Protein AF-A0A7S2HW32-F1 (afdb_monomer_lite)

pLDDT: mean 91.51, std 7.23, range [59.16, 98.31]

Secondary structure (DSSP, 8-state):
-HHHHHHHHHHHHHHHHHHHHHHHT-SSHHHHHHHHHHHHHHHTTTSTTTTTT--GGGHHHHS-HHHHHHHHHHHHHHHSS-HHHHHHHHHHHHHHHHHHHHHHHHHS---TT-TTHHHHHH--

Foldseek 3Di:
DVLVLQQLLLLLLLLLVLLQLLLVVDPDPVSVVVSNVVSVCSNAVVHPCSCVPDDPVCSVVSHDPVSVVLSVCLNCQSPDPDSVSNVVSNPVVLVVLLVVLVCCVVPDDDDPPHPCVVVSVVSD

Radius of gyration: 15.68 Å; chains: 1; bounding box: 33×27×41 Å

Organism: NCBI:txid1333877

InterPro domains:
  IPR004305 Thiaminase-2/PQQC [PF03070] (1-124)
  IPR016084 Haem oxygenase-like, multi-helical [G3DSA:1.20.910.10] (1-124)
  IPR016084 Haem oxygenase-like, multi-helical [SSF48613] (1-124)

Structure (mmCIF, N/CA/C/O backbone):
data_AF-A0A7S2HW32-F1
#
_entry.id   AF-A0A7S2HW32-F1
#
loop_
_atom_site.group_PDB
_atom_site.id
_atom_site.type_symbol
_atom_site.label_atom_id
_atom_site.label_alt_id
_atom_site.label_comp_id
_atom_site.label_asym_id
_atom_site.label_entity_id
_atom_site.label_seq_id
_atom_site.pdbx_PDB_ins_code
_atom_site.Cartn_x
_atom_site.Cartn_y
_atom_site.Cartn_z
_atom_site.occupancy
_atom_site.B_iso_or_equiv
_atom_site.auth_seq_id
_atom_site.auth_comp_id
_atom_site.auth_asym_id
_atom_site.auth_atom_id
_atom_site.pdbx_PDB_model_num
ATOM 1 N N . PHE A 1 1 ? 14.443 2.674 -11.103 1.00 83.06 1 PHE A N 1
ATOM 2 C CA . PHE A 1 1 ? 13.674 1.568 -10.49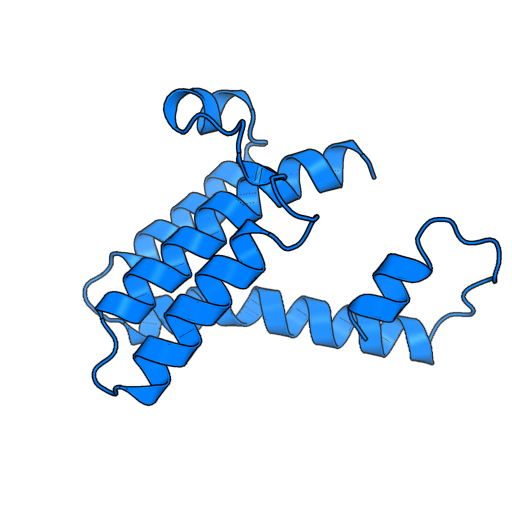8 1.00 83.06 1 PHE A CA 1
ATOM 3 C C . PHE A 1 1 ? 14.121 1.245 -9.077 1.00 83.06 1 PHE A C 1
ATOM 5 O O . PHE A 1 1 ? 13.269 1.223 -8.212 1.00 83.06 1 PHE A O 1
ATOM 12 N N . LYS A 1 2 ? 15.424 1.084 -8.789 1.00 85.75 2 LYS A N 1
ATOM 13 C CA . LYS A 1 2 ? 15.908 0.857 -7.411 1.00 85.75 2 LYS A CA 1
ATOM 14 C C . LYS A 1 2 ? 15.365 1.874 -6.390 1.00 85.75 2 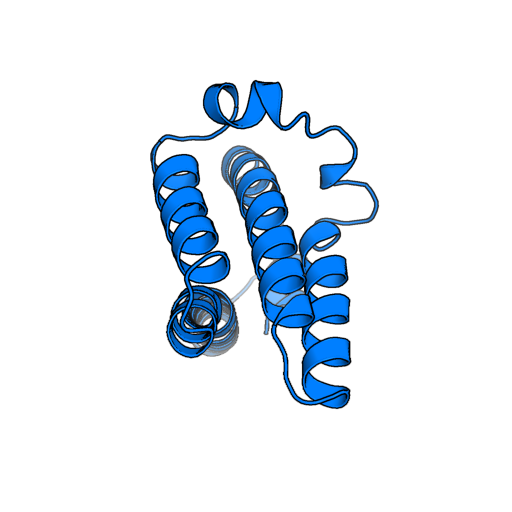LYS A C 1
ATOM 16 O O . LYS A 1 2 ? 14.757 1.469 -5.416 1.00 85.75 2 LYS A O 1
ATOM 21 N N . TYR A 1 3 ? 15.484 3.169 -6.689 1.00 89.88 3 TYR A N 1
ATOM 22 C CA . TYR A 1 3 ? 14.918 4.231 -5.847 1.00 89.88 3 TYR A CA 1
ATOM 23 C C . TYR A 1 3 ? 13.399 4.107 -5.652 1.00 89.88 3 TYR A C 1
ATOM 25 O O . TYR A 1 3 ? 12.897 4.320 -4.559 1.00 89.88 3 TYR A O 1
ATOM 33 N N . PHE A 1 4 ? 12.665 3.717 -6.700 1.00 90.81 4 PHE A N 1
ATOM 34 C CA . PHE A 1 4 ? 11.229 3.458 -6.589 1.00 90.81 4 PHE A CA 1
ATOM 35 C C . PHE A 1 4 ? 10.955 2.320 -5.598 1.00 90.81 4 PHE A C 1
ATOM 37 O O . PHE A 1 4 ? 10.159 2.521 -4.700 1.00 90.81 4 PHE A O 1
ATOM 44 N N . LEU A 1 5 ? 11.665 1.189 -5.687 1.00 88.62 5 LEU A N 1
ATOM 45 C CA . LEU A 1 5 ? 11.499 0.069 -4.747 1.00 88.62 5 LEU A CA 1
ATOM 46 C C . LEU A 1 5 ? 11.858 0.443 -3.302 1.00 88.62 5 LEU A C 1
ATOM 48 O O . LEU A 1 5 ? 11.217 -0.022 -2.366 1.00 88.62 5 LEU A O 1
ATOM 52 N N . GLU A 1 6 ? 12.884 1.274 -3.106 1.00 89.62 6 GLU A N 1
ATOM 53 C CA . GLU A 1 6 ? 13.252 1.784 -1.779 1.00 89.62 6 GLU A CA 1
ATOM 54 C C . GLU A 1 6 ? 12.117 2.629 -1.182 1.00 89.62 6 GLU A C 1
ATOM 56 O O . GLU A 1 6 ? 11.734 2.425 -0.031 1.00 89.62 6 GLU A O 1
ATOM 61 N N . GLN A 1 7 ? 11.533 3.526 -1.979 1.00 94.19 7 GLN A N 1
ATOM 62 C CA . GLN A 1 7 ? 10.394 4.346 -1.562 1.00 94.19 7 GLN A CA 1
ATOM 63 C C . GLN A 1 7 ? 9.107 3.535 -1.394 1.00 94.19 7 GLN A C 1
ATOM 65 O O . GLN A 1 7 ? 8.331 3.794 -0.477 1.00 94.19 7 GLN A O 1
A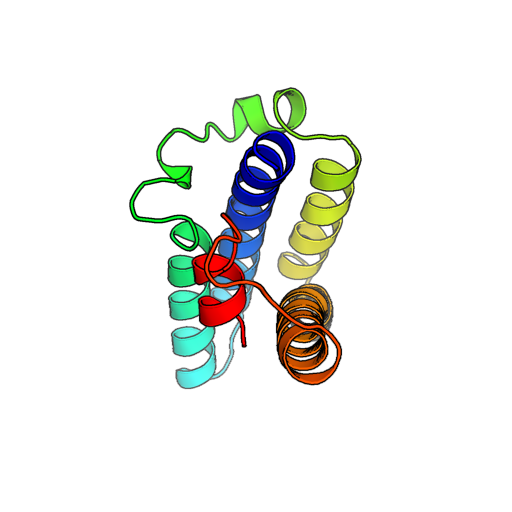TOM 70 N N . ASP A 1 8 ? 8.896 2.532 -2.238 1.00 93.69 8 ASP A N 1
ATOM 71 C CA . ASP A 1 8 ? 7.722 1.674 -2.190 1.00 93.69 8 ASP A CA 1
ATOM 72 C C . ASP A 1 8 ? 7.766 0.729 -0.976 1.00 93.69 8 ASP A C 1
ATOM 74 O O . ASP A 1 8 ? 6.754 0.535 -0.318 1.00 93.69 8 ASP A O 1
ATOM 78 N N . ASN A 1 9 ? 8.946 0.264 -0.545 1.00 92.19 9 ASN A N 1
ATOM 79 C CA . ASN A 1 9 ? 9.094 -0.420 0.750 1.00 92.19 9 ASN A CA 1
ATOM 80 C C . ASN A 1 9 ? 8.669 0.466 1.931 1.00 92.19 9 ASN A C 1
ATOM 82 O O . ASN A 1 9 ? 7.917 0.030 2.805 1.00 92.19 9 ASN A O 1
ATOM 86 N N . LEU A 1 10 ? 9.116 1.727 1.946 1.00 94.38 10 LEU A N 1
ATOM 87 C CA . LEU A 1 10 ? 8.705 2.692 2.968 1.00 94.38 10 LEU A CA 1
ATOM 88 C C . LEU A 1 10 ? 7.184 2.886 2.944 1.00 94.38 10 LEU A C 1
ATOM 90 O O . LEU A 1 10 ? 6.536 2.786 3.989 1.00 94.38 10 LEU A O 1
ATOM 94 N N . TYR A 1 11 ? 6.606 3.072 1.757 1.00 96.31 11 TYR A N 1
ATOM 95 C CA . TYR A 1 11 ? 5.161 3.151 1.562 1.00 96.31 11 TYR A CA 1
ATOM 96 C C . TYR A 1 11 ? 4.428 1.917 2.116 1.00 96.31 11 TYR A C 1
ATOM 98 O O . TYR A 1 11 ? 3.546 2.054 2.968 1.00 96.31 11 TYR A O 1
ATOM 106 N N . LEU A 1 12 ? 4.833 0.715 1.699 1.00 95.19 12 LEU A N 1
ATOM 107 C CA . LEU A 1 12 ? 4.222 -0.556 2.086 1.00 95.19 12 LEU A CA 1
ATOM 108 C C . LEU A 1 12 ? 4.300 -0.807 3.588 1.00 95.19 12 LEU A C 1
ATOM 110 O O . LEU A 1 12 ? 3.374 -1.369 4.170 1.00 95.19 12 LEU A O 1
ATOM 114 N N . SER A 1 13 ? 5.349 -0.324 4.252 1.00 94.31 13 SER A N 1
ATOM 115 C CA . SER A 1 13 ? 5.452 -0.404 5.709 1.00 94.31 13 SER A CA 1
ATOM 116 C C . SER A 1 13 ? 4.316 0.354 6.417 1.00 94.31 13 SER A C 1
ATOM 118 O O . SER A 1 13 ? 3.775 -0.124 7.420 1.00 94.31 13 SER A O 1
ATOM 120 N N . LYS A 1 14 ? 3.910 1.517 5.897 1.00 96.25 14 LYS A N 1
ATOM 121 C CA . LYS A 1 14 ? 2.791 2.309 6.426 1.00 96.25 14 LYS A CA 1
ATOM 122 C C . LYS A 1 14 ? 1.455 1.748 5.969 1.00 96.25 14 LYS A C 1
ATOM 124 O O . LYS A 1 14 ? 0.534 1.636 6.772 1.00 96.25 14 LYS A O 1
ATOM 129 N N . TYR A 1 15 ? 1.374 1.328 4.713 1.00 97.12 15 TYR A N 1
ATOM 130 C CA . TYR A 1 15 ? 0.183 0.714 4.143 1.00 97.12 15 TYR A CA 1
ATOM 131 C C . TYR A 1 15 ? -0.213 -0.563 4.899 1.00 97.12 15 TYR A C 1
ATOM 133 O O . TYR A 1 15 ? -1.354 -0.695 5.332 1.00 97.12 15 TYR A O 1
ATOM 141 N N . ALA A 1 16 ? 0.750 -1.437 5.204 1.00 95.88 16 ALA A N 1
ATOM 142 C CA . ALA A 1 16 ? 0.540 -2.615 6.041 1.00 95.88 16 ALA A CA 1
ATOM 143 C C . ALA A 1 16 ? -0.042 -2.255 7.420 1.00 95.88 16 ALA A C 1
ATOM 145 O O . ALA A 1 16 ? -0.983 -2.898 7.889 1.00 95.88 16 ALA A O 1
ATOM 146 N N . ARG A 1 17 ? 0.470 -1.202 8.070 1.00 96.31 17 ARG A N 1
ATOM 147 C CA . ARG A 1 17 ? -0.054 -0.729 9.363 1.00 96.31 17 ARG A CA 1
ATOM 148 C C . ARG A 1 17 ? -1.481 -0.199 9.244 1.00 96.31 17 ARG A C 1
ATOM 150 O O . ARG A 1 17 ? -2.291 -0.480 10.123 1.00 96.31 17 ARG A O 1
ATOM 157 N N . ALA A 1 18 ? -1.805 0.508 8.163 1.00 98.00 18 ALA A N 1
ATOM 158 C CA . ALA A 1 18 ? -3.166 0.967 7.900 1.00 98.00 18 ALA A CA 1
ATOM 159 C C . ALA A 1 18 ? -4.149 -0.211 7.809 1.00 98.00 18 ALA A C 1
ATOM 161 O O . ALA A 1 18 ? -5.193 -0.175 8.456 1.00 98.00 18 ALA A O 1
ATOM 162 N N . PHE A 1 19 ? -3.780 -1.292 7.113 1.00 98.12 19 PHE A N 1
ATOM 163 C CA . PHE A 1 19 ? -4.574 -2.527 7.077 1.00 98.12 19 PHE A CA 1
ATOM 164 C C . PHE A 1 19 ? -4.728 -3.178 8.455 1.00 98.12 19 PHE A C 1
ATOM 166 O O . PHE A 1 19 ? -5.815 -3.635 8.787 1.00 98.12 19 PHE A O 1
ATOM 173 N N . ALA A 1 20 ? -3.686 -3.184 9.291 1.00 97.94 20 ALA A N 1
ATOM 174 C CA . ALA A 1 20 ? -3.792 -3.717 10.651 1.00 97.94 20 ALA A CA 1
ATOM 175 C C . ALA A 1 20 ? -4.758 -2.897 11.528 1.00 97.94 20 ALA A C 1
ATOM 177 O O . ALA A 1 20 ? -5.566 -3.474 12.254 1.00 97.94 20 ALA A O 1
ATOM 178 N N . ILE A 1 21 ? -4.707 -1.562 11.442 1.00 98.31 21 ILE A N 1
ATOM 179 C CA . ILE A 1 21 ? -5.624 -0.665 12.166 1.00 98.31 21 ILE A CA 1
ATOM 180 C C . ILE A 1 21 ? -7.064 -0.888 11.699 1.00 98.31 21 ILE A C 1
ATOM 182 O O . ILE A 1 21 ? -7.965 -1.022 12.522 1.00 98.31 21 ILE A O 1
ATOM 186 N N . LEU A 1 22 ? -7.274 -0.949 10.384 1.00 98.12 22 LEU A N 1
ATOM 187 C CA . LEU A 1 22 ? -8.583 -1.194 9.786 1.00 98.12 22 LEU A CA 1
ATOM 188 C C . LEU A 1 22 ? -9.125 -2.584 10.127 1.00 98.12 22 LEU A C 1
ATOM 190 O O . LEU A 1 22 ? -10.312 -2.721 10.400 1.00 98.12 22 LEU A O 1
ATOM 194 N N . GLY A 1 23 ? -8.253 -3.592 10.188 1.00 97.81 23 GLY A N 1
ATOM 195 C CA . GLY A 1 23 ? -8.591 -4.915 10.696 1.00 97.81 23 GLY A CA 1
ATOM 196 C C . GLY A 1 23 ? -9.081 -4.841 12.135 1.00 97.81 23 GLY A C 1
ATOM 197 O O . GLY A 1 23 ? -10.179 -5.296 12.417 1.00 97.81 23 GLY A O 1
ATOM 198 N N . ALA A 1 24 ? -8.343 -4.185 13.034 1.00 97.75 24 ALA A N 1
ATOM 199 C CA . ALA A 1 24 ? -8.756 -4.023 14.433 1.00 97.75 24 ALA A CA 1
ATOM 200 C C . ALA A 1 24 ? -10.101 -3.288 14.617 1.00 97.75 24 ALA A C 1
ATOM 202 O O . ALA A 1 24 ? -10.710 -3.401 15.679 1.00 97.75 24 ALA A O 1
ATOM 203 N N . LYS A 1 25 ? -10.549 -2.539 13.603 1.00 97.19 25 LYS A N 1
ATOM 204 C CA . LYS A 1 25 ? -11.843 -1.843 13.563 1.00 97.19 25 LYS A CA 1
ATOM 205 C C . LYS A 1 25 ? -12.959 -2.639 12.883 1.00 97.19 25 LYS A C 1
ATOM 207 O O . LYS A 1 25 ? -14.093 -2.179 12.896 1.00 97.19 25 LYS A O 1
ATOM 212 N N . ALA A 1 26 ? -12.652 -3.778 12.270 1.00 96.62 26 ALA A N 1
ATOM 213 C CA . ALA A 1 26 ? -13.627 -4.575 11.543 1.00 96.62 26 ALA A CA 1
ATOM 214 C C . ALA A 1 26 ? -14.661 -5.197 12.493 1.00 96.62 26 ALA A C 1
ATOM 216 O O . ALA A 1 26 ? -14.305 -5.834 13.486 1.00 96.62 26 ALA A O 1
ATOM 217 N N . ASP A 1 27 ? -15.943 -5.072 12.145 1.00 95.38 27 ASP A N 1
ATOM 218 C CA . ASP A 1 27 ? -17.048 -5.645 12.926 1.00 95.38 27 ASP A CA 1
ATOM 219 C C . ASP A 1 27 ? -17.208 -7.153 12.682 1.00 95.38 27 ASP A C 1
ATOM 221 O O . ASP A 1 27 ? -17.697 -7.898 13.538 1.00 95.38 27 ASP A O 1
ATOM 225 N N . ARG A 1 28 ? -16.827 -7.620 11.487 1.00 97.12 28 ARG A N 1
ATOM 226 C CA . ARG A 1 28 ? -16.978 -9.015 11.073 1.00 97.12 28 ARG A CA 1
ATOM 227 C C . ARG A 1 28 ? -15.654 -9.766 11.147 1.00 97.12 28 ARG A C 1
ATOM 229 O O . ARG A 1 28 ? -14.610 -9.270 10.735 1.00 97.12 28 ARG A O 1
ATOM 236 N N . ALA A 1 29 ? -15.720 -11.020 11.587 1.00 97.75 29 ALA A N 1
ATOM 237 C CA . ALA A 1 29 ? -14.542 -11.873 11.725 1.00 97.75 29 ALA A CA 1
ATOM 238 C C . ALA A 1 29 ? -13.812 -12.134 10.394 1.00 97.75 29 ALA A C 1
ATOM 240 O O . ALA A 1 29 ? -12.586 -12.174 10.374 1.00 97.75 29 ALA A O 1
ATOM 241 N N . ASP A 1 30 ? -14.544 -12.286 9.288 1.00 97.56 30 ASP A N 1
ATOM 242 C CA . ASP A 1 30 ? -13.951 -12.520 7.967 1.00 97.56 30 ASP A CA 1
ATOM 243 C C . ASP A 1 30 ? -13.257 -11.272 7.409 1.00 97.56 30 ASP A C 1
ATOM 245 O O . ASP A 1 30 ? -12.211 -11.366 6.772 1.00 97.56 30 ASP A O 1
ATOM 249 N N . GLU A 1 31 ? -13.808 -10.093 7.692 1.00 96.56 31 GLU A N 1
ATOM 250 C CA . GLU A 1 31 ? -13.182 -8.817 7.361 1.00 96.56 31 GLU A CA 1
ATOM 251 C C . GLU A 1 31 ? -11.908 -8.592 8.181 1.00 96.56 31 GLU A C 1
ATOM 253 O O . GLU A 1 31 ? -10.869 -8.252 7.613 1.00 96.56 31 GLU A O 1
ATOM 258 N N . PHE A 1 32 ? -11.962 -8.844 9.494 1.00 97.88 32 PHE A N 1
ATOM 259 C CA . PHE A 1 32 ? -10.787 -8.816 10.365 1.00 97.88 3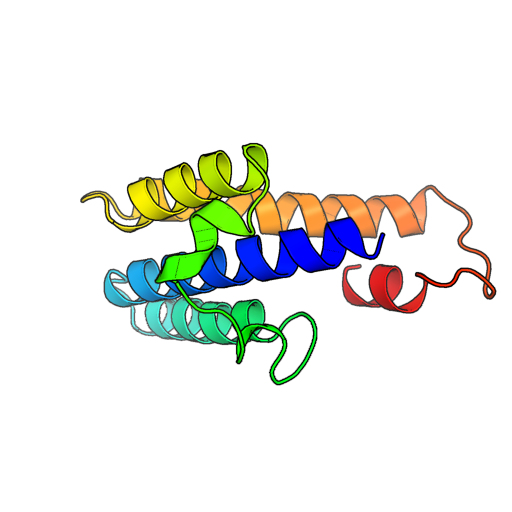2 PHE A CA 1
ATOM 260 C C . PHE A 1 32 ? -9.681 -9.733 9.826 1.00 97.88 32 PHE A C 1
ATOM 262 O O . PHE A 1 32 ? -8.546 -9.292 9.632 1.00 97.88 32 PHE A O 1
ATOM 269 N N . GLU A 1 33 ? -10.019 -10.994 9.538 1.00 98.25 33 GLU A N 1
ATOM 270 C CA . GLU A 1 33 ? -9.079 -11.979 9.003 1.00 98.25 33 GLU A CA 1
ATOM 271 C C . GLU A 1 33 ? -8.470 -11.507 7.679 1.00 98.25 33 GLU A C 1
ATOM 273 O O . GLU A 1 33 ? -7.248 -11.542 7.508 1.00 98.25 33 GLU A O 1
ATOM 278 N N . TRP A 1 34 ? -9.297 -11.019 6.751 1.00 96.75 34 TRP A N 1
ATOM 279 C CA . TRP A 1 34 ? -8.818 -10.521 5.468 1.00 96.75 34 TRP A CA 1
ATOM 280 C C . TRP A 1 34 ? -7.858 -9.340 5.639 1.00 96.75 34 TRP A C 1
ATOM 282 O O . TRP A 1 34 ? -6.755 -9.373 5.092 1.00 96.75 34 TRP A O 1
ATOM 292 N N . MET A 1 35 ? -8.225 -8.333 6.434 1.00 97.31 35 MET A N 1
ATOM 293 C CA . MET A 1 35 ? -7.414 -7.130 6.654 1.00 97.31 35 MET A CA 1
ATOM 294 C C . MET A 1 35 ? -6.060 -7.452 7.296 1.00 97.31 35 MET A C 1
ATOM 296 O O . MET A 1 35 ? -5.026 -6.955 6.845 1.00 97.31 35 MET A O 1
ATOM 300 N N . VAL A 1 36 ? -6.039 -8.315 8.315 1.00 97.44 36 VAL A N 1
ATOM 301 C CA . VAL A 1 36 ? -4.795 -8.724 8.988 1.00 97.44 36 VAL A CA 1
ATOM 302 C C . VAL A 1 36 ? -3.904 -9.539 8.049 1.00 97.44 36 VAL A C 1
ATOM 304 O O . VAL A 1 36 ? -2.695 -9.306 7.994 1.00 97.44 36 VAL A O 1
ATOM 307 N N . ASN A 1 37 ? -4.482 -10.441 7.254 1.00 97.12 37 ASN A N 1
ATOM 308 C CA . ASN A 1 37 ? -3.722 -11.187 6.252 1.00 97.12 37 ASN A CA 1
ATOM 309 C C . ASN A 1 37 ? -3.130 -10.257 5.182 1.00 97.12 37 ASN A C 1
ATOM 311 O O . ASN A 1 37 ? -1.954 -10.384 4.842 1.00 97.12 37 ASN A O 1
ATOM 315 N N . GLN A 1 38 ? -3.900 -9.280 4.692 1.00 95.75 38 GLN A N 1
ATOM 316 C CA . GLN A 1 38 ? -3.390 -8.285 3.747 1.00 95.75 38 GLN A CA 1
ATOM 317 C C . GLN A 1 38 ? -2.285 -7.419 4.356 1.00 95.75 38 GLN A C 1
ATOM 319 O O . GLN A 1 38 ? -1.278 -7.179 3.697 1.00 95.75 38 GLN A O 1
ATOM 324 N N . SER A 1 39 ? -2.411 -7.014 5.623 1.00 96.19 39 SER A N 1
ATOM 325 C CA . SER A 1 39 ? -1.348 -6.301 6.340 1.00 96.19 39 SER A CA 1
ATOM 326 C C . SER A 1 39 ? -0.010 -7.048 6.265 1.00 96.19 39 SER A C 1
ATOM 328 O O . SER A 1 39 ? 1.011 -6.467 5.892 1.00 96.19 39 SER A O 1
ATOM 330 N N . LEU A 1 40 ? -0.020 -8.355 6.547 1.00 94.06 40 LEU A N 1
ATOM 331 C CA . LEU A 1 40 ? 1.178 -9.193 6.474 1.00 94.06 40 LEU A CA 1
ATOM 332 C C . LEU A 1 40 ? 1.691 -9.373 5.042 1.00 94.06 40 LEU A C 1
ATOM 334 O O . LEU A 1 40 ? 2.906 -9.370 4.834 1.00 94.06 40 LEU A O 1
ATOM 338 N N . ASN A 1 41 ? 0.791 -9.507 4.065 1.00 93.12 41 ASN A N 1
ATOM 339 C CA . ASN A 1 41 ? 1.163 -9.608 2.655 1.00 93.12 41 ASN A CA 1
ATOM 340 C C . ASN A 1 41 ? 1.889 -8.340 2.187 1.00 93.12 41 ASN A C 1
ATOM 342 O O . ASN A 1 41 ? 2.987 -8.446 1.645 1.00 93.12 41 ASN A O 1
ATOM 346 N N . TYR A 1 42 ? 1.342 -7.156 2.480 1.00 93.44 42 TYR A N 1
ATOM 347 C CA . TYR A 1 42 ? 1.955 -5.870 2.129 1.00 93.44 42 TYR A CA 1
ATOM 348 C C . TYR A 1 42 ? 3.300 -5.653 2.811 1.00 93.44 42 TYR A C 1
ATOM 350 O O . TYR A 1 42 ? 4.259 -5.192 2.193 1.00 93.44 42 TYR A O 1
ATOM 358 N N . LEU A 1 43 ? 3.423 -6.054 4.078 1.00 91.88 43 LEU A N 1
ATOM 359 C CA . LEU A 1 43 ? 4.688 -5.952 4.799 1.00 91.88 43 LEU A CA 1
ATOM 360 C C . LEU A 1 43 ? 5.806 -6.796 4.159 1.00 91.88 43 LEU A C 1
ATOM 362 O O . LEU A 1 43 ? 6.985 -6.494 4.355 1.00 91.88 43 LEU A O 1
ATOM 366 N N . HIS A 1 44 ? 5.463 -7.845 3.411 1.00 89.94 44 HIS A N 1
ATOM 367 C CA . HIS A 1 44 ? 6.412 -8.785 2.811 1.00 89.94 44 HIS A CA 1
ATOM 368 C C . HIS A 1 44 ? 6.359 -8.828 1.279 1.00 89.94 44 HIS A C 1
ATOM 370 O O . HIS A 1 44 ? 6.916 -9.750 0.685 1.00 89.94 44 HIS A O 1
ATOM 376 N N . GLU A 1 45 ? 5.729 -7.849 0.632 1.00 89.12 45 GLU A N 1
ATOM 377 C CA . GLU A 1 45 ? 5.458 -7.882 -0.810 1.00 89.12 45 GLU A CA 1
ATOM 378 C C . GLU A 1 45 ? 6.735 -7.957 -1.658 1.00 89.12 45 GLU A C 1
ATOM 380 O O . GLU A 1 45 ? 6.830 -8.765 -2.580 1.00 89.12 45 GLU A O 1
ATOM 385 N N . HIS A 1 46 ? 7.776 -7.211 -1.277 1.00 87.06 46 HIS A N 1
ATOM 386 C CA . HIS A 1 46 ? 9.102 -7.283 -1.904 1.00 87.06 46 HIS A CA 1
ATOM 387 C C . HIS A 1 46 ? 9.993 -8.417 -1.373 1.00 87.06 46 HIS A C 1
ATOM 389 O O . HIS A 1 46 ? 11.197 -8.458 -1.637 1.00 87.06 46 HIS A O 1
ATOM 395 N N . GLY A 1 4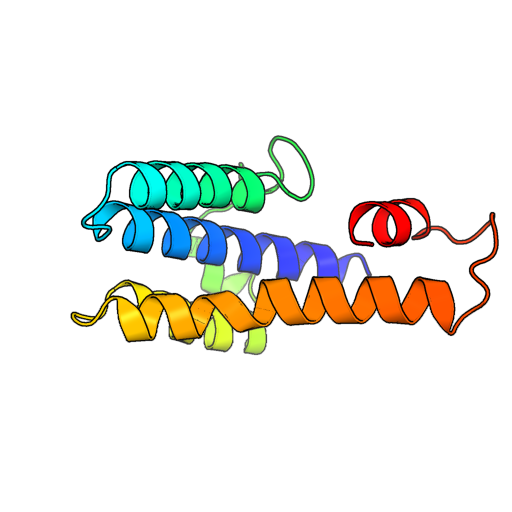7 ? 9.409 -9.354 -0.632 1.00 84.38 47 GLY A N 1
ATOM 396 C CA . GLY A 1 47 ? 10.058 -10.543 -0.109 1.00 84.38 47 GLY A CA 1
ATOM 397 C C . GLY A 1 47 ? 10.238 -10.536 1.413 1.00 84.38 47 GLY A C 1
ATOM 398 O O . GLY A 1 47 ? 10.141 -9.496 2.079 1.00 84.38 47 GLY A O 1
ATOM 399 N N . PRO A 1 48 ? 10.532 -11.713 1.999 1.00 78.44 48 PRO A N 1
ATOM 400 C CA . PRO A 1 48 ? 10.722 -11.849 3.436 1.00 78.44 48 PRO A CA 1
ATOM 401 C C . PRO A 1 48 ? 11.847 -10.941 3.937 1.00 78.44 48 PRO A C 1
ATOM 403 O O . PRO A 1 48 ? 13.007 -11.086 3.559 1.00 78.44 48 PRO A O 1
ATOM 406 N N . GLY A 1 49 ? 11.505 -10.018 4.832 1.00 75.00 49 GLY A N 1
ATOM 407 C CA . GLY A 1 49 ? 12.475 -9.118 5.443 1.00 75.00 49 GLY A CA 1
ATOM 408 C C . GLY A 1 49 ? 12.723 -7.799 4.720 1.00 75.00 49 GLY A C 1
ATOM 409 O O . GLY A 1 49 ? 13.520 -7.018 5.235 1.00 75.00 49 GLY A O 1
ATOM 410 N N . ALA A 1 50 ? 12.011 -7.505 3.625 1.00 78.19 50 ALA A N 1
ATOM 411 C CA . ALA A 1 50 ? 12.100 -6.219 2.922 1.00 78.19 50 ALA A CA 1
ATOM 412 C C . ALA A 1 50 ? 11.947 -5.008 3.866 1.00 78.19 50 ALA A C 1
ATOM 414 O O . ALA A 1 50 ? 12.643 -4.010 3.716 1.00 78.19 50 ALA A O 1
ATOM 415 N N . ASN A 1 51 ? 11.116 -5.154 4.902 1.00 78.50 51 ASN A N 1
ATOM 416 C CA . ASN A 1 51 ? 10.846 -4.120 5.898 1.00 78.50 51 ASN A CA 1
ATOM 417 C C . ASN A 1 51 ? 11.501 -4.369 7.276 1.00 78.50 51 ASN A C 1
ATOM 419 O O . ASN A 1 51 ? 11.257 -3.612 8.210 1.00 78.50 51 ASN A O 1
ATOM 423 N N . ARG A 1 52 ? 12.341 -5.407 7.444 1.00 70.38 52 ARG A N 1
ATOM 424 C CA . ARG A 1 52 ? 12.936 -5.764 8.759 1.00 70.38 52 ARG A CA 1
ATOM 425 C C . ARG A 1 52 ? 13.944 -4.745 9.292 1.00 70.38 52 ARG A C 1
ATOM 427 O O . ARG A 1 52 ? 14.188 -4.728 10.491 1.00 70.38 52 ARG A O 1
ATOM 434 N N . GLY A 1 53 ? 14.548 -3.952 8.411 1.00 71.00 53 GLY A N 1
ATOM 435 C CA . GLY A 1 53 ? 15.501 -2.902 8.776 1.00 71.00 53 GLY A CA 1
ATOM 436 C C . GLY A 1 53 ? 14.885 -1.508 8.876 1.00 71.00 53 GLY A C 1
ATOM 437 O O . GLY A 1 53 ? 15.627 -0.554 9.081 1.00 71.00 53 GLY A O 1
ATOM 438 N N . LEU A 1 54 ? 13.567 -1.371 8.686 1.00 81.56 54 LEU A N 1
ATOM 439 C CA . LEU A 1 54 ? 12.916 -0.070 8.764 1.00 81.56 54 LEU A CA 1
ATOM 440 C C . LEU A 1 54 ? 12.793 0.376 10.217 1.00 81.56 54 LEU A C 1
ATOM 442 O O . LEU A 1 54 ? 12.049 -0.216 10.999 1.00 81.56 54 LEU A O 1
ATOM 446 N N . ASP A 1 55 ? 13.498 1.454 10.540 1.00 84.94 55 ASP A N 1
ATOM 447 C CA . ASP A 1 55 ? 13.302 2.204 11.769 1.00 84.94 55 ASP A CA 1
ATOM 448 C C . ASP A 1 55 ? 12.303 3.336 11.519 1.00 84.94 55 ASP A C 1
ATOM 450 O O . ASP A 1 55 ? 12.544 4.245 10.722 1.00 84.94 55 ASP A O 1
ATOM 454 N N . GLU A 1 56 ? 11.182 3.275 12.230 1.00 84.69 56 GLU A N 1
ATOM 455 C CA . GLU A 1 56 ? 10.112 4.265 12.165 1.00 84.69 56 GLU A CA 1
ATOM 456 C C . GLU A 1 56 ? 10.593 5.667 12.574 1.00 84.69 56 GLU A C 1
ATOM 458 O O . GLU A 1 56 ? 10.102 6.666 12.057 1.00 84.69 56 GLU A O 1
ATOM 463 N N . HIS A 1 57 ? 11.608 5.760 13.438 1.00 87.44 57 HIS A N 1
ATOM 464 C CA . HIS A 1 57 ? 12.194 7.044 13.824 1.00 87.44 57 HIS A CA 1
ATOM 465 C C . HIS A 1 57 ? 12.959 7.719 12.680 1.00 87.44 57 HIS A C 1
ATOM 467 O O . HIS A 1 57 ? 13.068 8.942 12.663 1.00 87.44 57 HIS A O 1
ATOM 473 N N . SER A 1 58 ? 13.440 6.936 11.712 1.00 87.62 58 SER A N 1
ATOM 474 C CA . SER A 1 58 ? 14.163 7.419 10.530 1.00 87.62 58 SER A CA 1
ATOM 475 C C . SER A 1 58 ? 13.276 7.572 9.288 1.00 87.62 58 SER A C 1
ATOM 477 O O . SER A 1 58 ? 13.764 7.957 8.226 1.00 87.62 58 SER A O 1
ATOM 479 N N . PHE A 1 59 ? 11.974 7.267 9.390 1.00 92.00 59 PHE A N 1
ATOM 480 C CA . PHE A 1 59 ? 11.076 7.214 8.233 1.00 92.00 59 PHE A CA 1
ATOM 481 C C . PHE A 1 59 ? 11.052 8.531 7.451 1.00 92.00 59 PHE A C 1
ATOM 483 O O . PHE A 1 59 ? 11.251 8.522 6.241 1.00 92.00 59 PHE A O 1
ATOM 490 N N . GLU A 1 60 ? 10.858 9.656 8.141 1.00 91.25 60 GLU A N 1
ATOM 491 C CA . GLU A 1 60 ? 10.798 10.996 7.536 1.00 91.25 60 GLU A CA 1
ATOM 492 C C . GLU A 1 60 ? 12.116 11.403 6.858 1.00 91.25 60 GLU A C 1
ATOM 494 O O . GLU A 1 60 ? 12.111 12.153 5.887 1.00 91.25 60 GLU A O 1
ATOM 499 N N . GLU A 1 61 ? 13.254 10.894 7.341 1.00 91.81 61 GLU A N 1
ATOM 500 C CA . GLU A 1 61 ? 14.570 11.164 6.750 1.00 91.81 61 GLU A CA 1
ATOM 501 C C . GLU A 1 61 ? 14.803 10.335 5.478 1.00 91.81 61 GLU A C 1
ATOM 503 O O . GLU A 1 61 ? 15.429 10.805 4.526 1.00 91.81 61 GLU A O 1
ATOM 508 N N . ALA A 1 62 ? 14.302 9.096 5.455 1.00 91.38 62 ALA A N 1
ATOM 509 C CA . ALA A 1 62 ? 14.477 8.158 4.347 1.00 91.38 62 ALA A CA 1
ATOM 510 C C . ALA A 1 62 ? 13.416 8.311 3.239 1.00 91.38 62 ALA A C 1
ATOM 512 O O . ALA A 1 62 ? 13.665 7.980 2.071 1.00 91.38 62 ALA A O 1
ATOM 513 N N . ALA A 1 63 ? 12.217 8.773 3.591 1.00 96.06 63 ALA A N 1
ATOM 514 C CA . ALA A 1 63 ? 11.082 8.877 2.690 1.00 96.06 63 ALA A CA 1
ATOM 515 C C . ALA A 1 63 ? 11.120 10.167 1.863 1.00 96.06 63 ALA A C 1
ATOM 517 O O . ALA A 1 63 ? 11.413 11.261 2.336 1.00 96.06 63 ALA A O 1
ATOM 518 N N . ALA A 1 64 ? 10.763 10.047 0.589 1.00 97.56 64 ALA A N 1
ATOM 519 C CA . ALA A 1 64 ? 10.523 11.193 -0.265 1.00 97.56 64 ALA A CA 1
ATOM 520 C C . ALA A 1 64 ? 9.305 11.985 0.246 1.00 97.56 64 ALA A C 1
ATOM 522 O O . ALA A 1 64 ? 8.358 11.377 0.754 1.00 97.56 64 ALA A O 1
ATOM 523 N N . PRO A 1 65 ? 9.236 13.310 0.007 1.00 97.88 65 PRO A N 1
ATOM 524 C CA . PRO A 1 65 ? 8.106 14.130 0.451 1.00 97.88 65 PRO A CA 1
ATOM 525 C C . PRO A 1 65 ? 6.732 13.602 0.010 1.00 97.88 65 PRO A C 1
ATOM 527 O O . PRO A 1 65 ? 5.757 13.698 0.751 1.00 97.88 65 PRO A O 1
ATOM 530 N N . VAL A 1 66 ? 6.645 13.002 -1.183 1.00 97.19 66 VAL A N 1
ATOM 531 C CA . VAL A 1 66 ? 5.405 12.382 -1.678 1.00 97.19 66 VAL A CA 1
ATOM 532 C C . VAL A 1 66 ? 5.035 11.116 -0.901 1.00 97.19 66 VAL A C 1
ATOM 534 O O . VAL A 1 66 ? 3.863 10.913 -0.592 1.00 97.19 66 VAL A O 1
ATOM 537 N N . THR A 1 67 ? 6.021 10.294 -0.535 1.00 97.12 67 THR A N 1
ATOM 538 C CA . THR A 1 67 ? 5.830 9.078 0.265 1.00 97.12 67 THR A CA 1
ATOM 539 C C . THR A 1 67 ? 5.328 9.447 1.658 1.00 97.12 67 THR A C 1
ATOM 541 O O . THR A 1 67 ? 4.341 8.879 2.126 1.00 97.12 67 THR A O 1
ATOM 544 N N . VAL A 1 68 ? 5.939 10.457 2.285 1.00 97.88 68 VAL A N 1
ATOM 545 C CA . VAL A 1 68 ? 5.497 11.015 3.572 1.00 97.88 68 VAL A CA 1
ATOM 546 C C . VAL A 1 68 ? 4.059 11.510 3.486 1.00 97.88 68 VAL A C 1
ATOM 548 O O . VAL A 1 68 ? 3.207 11.067 4.256 1.00 97.88 68 VAL A O 1
ATOM 551 N N . ALA A 1 69 ? 3.765 12.395 2.530 1.00 98.12 69 ALA A N 1
ATOM 552 C CA . ALA A 1 69 ? 2.441 12.995 2.405 1.00 98.12 69 ALA A CA 1
ATOM 553 C C . ALA A 1 69 ? 1.360 11.931 2.179 1.00 98.12 69 ALA A C 1
ATOM 555 O O . ALA A 1 69 ? 0.310 11.957 2.825 1.00 98.12 69 ALA A O 1
ATOM 556 N N . TYR A 1 70 ? 1.629 10.963 1.298 1.00 97.94 70 TYR A N 1
ATOM 557 C CA . TYR A 1 70 ? 0.640 9.952 0.961 1.00 97.94 70 TYR A CA 1
ATOM 558 C C . TYR A 1 70 ? 0.395 8.967 2.106 1.00 97.94 70 TYR A C 1
ATOM 560 O O . TYR A 1 70 ? -0.751 8.667 2.445 1.00 97.94 70 TYR A O 1
ATOM 568 N N . THR A 1 71 ? 1.462 8.497 2.749 1.00 97.25 71 THR A N 1
ATOM 569 C CA . THR A 1 71 ? 1.334 7.587 3.893 1.00 97.25 71 THR A CA 1
ATOM 570 C C . THR A 1 71 ? 0.718 8.276 5.107 1.00 97.25 71 THR A C 1
ATOM 572 O O . THR A 1 71 ? -0.091 7.658 5.792 1.00 97.25 71 THR A O 1
ATOM 575 N N . SER A 1 72 ? 1.003 9.560 5.332 1.00 97.56 72 SER A N 1
ATOM 576 C CA . SER A 1 72 ? 0.352 10.361 6.378 1.00 97.56 72 SER A CA 1
ATOM 577 C C . SER A 1 72 ? -1.155 10.462 6.159 1.00 97.56 72 SER A C 1
ATOM 579 O O . SER A 1 72 ? -1.921 10.238 7.094 1.00 97.56 72 SER A O 1
ATOM 581 N N . PHE A 1 73 ? -1.589 10.725 4.921 1.00 97.88 73 PHE A N 1
ATOM 582 C CA . PHE A 1 73 ? -3.006 10.726 4.552 1.00 97.88 73 PHE A CA 1
ATOM 583 C C . PHE A 1 73 ? -3.672 9.370 4.836 1.00 97.88 73 PHE A C 1
ATOM 585 O O . PHE A 1 73 ? -4.700 9.319 5.512 1.00 97.88 73 PHE A O 1
ATOM 592 N N . ILE A 1 74 ? -3.067 8.268 4.376 1.00 97.94 74 ILE A N 1
ATOM 593 C CA . ILE A 1 74 ? -3.607 6.916 4.583 1.00 97.94 74 ILE A CA 1
ATOM 594 C C . ILE A 1 74 ? -3.692 6.585 6.077 1.00 97.94 74 ILE A C 1
AT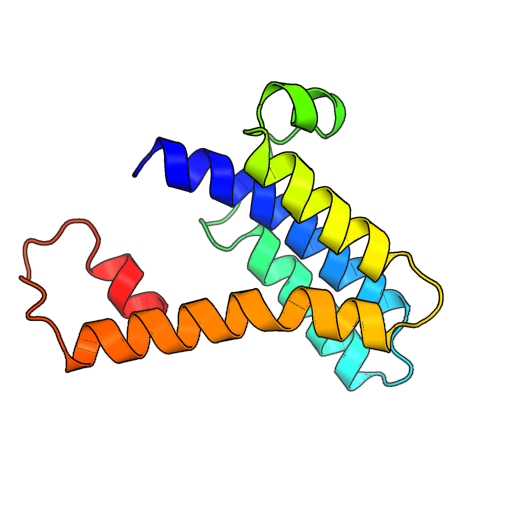OM 596 O O . ILE A 1 74 ? -4.715 6.091 6.545 1.00 97.94 74 ILE A O 1
ATOM 600 N N . MET A 1 75 ? -2.636 6.874 6.840 1.00 98.00 75 MET A N 1
ATOM 601 C CA . MET A 1 75 ? -2.598 6.598 8.275 1.00 98.00 75 MET A CA 1
ATOM 602 C C . MET A 1 75 ? -3.616 7.442 9.042 1.00 98.00 75 MET A C 1
ATOM 604 O O . MET A 1 75 ? -4.266 6.925 9.948 1.00 98.00 75 MET A O 1
ATOM 608 N N . GLN A 1 76 ? -3.795 8.714 8.677 1.00 98.19 76 GLN A N 1
ATOM 609 C CA . GLN A 1 76 ? -4.810 9.575 9.284 1.00 98.19 76 GLN A CA 1
ATOM 610 C C . GLN A 1 76 ? -6.222 9.030 9.037 1.00 98.19 76 GLN A C 1
ATOM 612 O O . GLN A 1 76 ? -7.012 8.948 9.976 1.00 98.19 76 GLN A O 1
ATOM 617 N N . ALA A 1 77 ? -6.522 8.606 7.806 1.00 98.06 77 ALA A N 1
ATOM 618 C CA . ALA A 1 77 ? -7.803 7.989 7.473 1.00 98.06 77 ALA A CA 1
ATOM 619 C C . ALA A 1 77 ? -8.011 6.664 8.225 1.00 98.06 77 ALA A C 1
ATOM 621 O O . ALA A 1 77 ? -9.076 6.443 8.794 1.00 98.06 77 ALA A O 1
ATOM 622 N N . ALA A 1 78 ? -6.983 5.812 8.295 1.00 97.94 78 ALA A N 1
ATOM 623 C CA . ALA A 1 78 ? -7.049 4.541 9.009 1.00 97.94 78 ALA A CA 1
ATOM 624 C C . ALA A 1 78 ? -7.278 4.727 10.516 1.00 97.94 78 ALA A C 1
ATOM 626 O O . ALA A 1 78 ? -8.034 3.964 11.111 1.00 97.94 78 ALA A O 1
ATOM 627 N N . TRP A 1 79 ? -6.672 5.741 11.146 1.00 98.12 79 TRP A N 1
ATOM 628 C CA . TRP A 1 79 ? -6.882 6.052 12.565 1.00 98.12 79 TRP A CA 1
ATOM 629 C C . TRP A 1 79 ? -8.210 6.756 12.863 1.00 98.12 79 TRP A C 1
ATOM 631 O O . TRP A 1 79 ? -8.711 6.591 13.975 1.00 98.12 79 TRP A O 1
ATOM 641 N N . GLY A 1 80 ? -8.803 7.459 11.894 1.00 97.00 80 GLY A N 1
ATOM 642 C CA . GLY A 1 80 ? -10.059 8.203 12.050 1.00 97.00 80 GLY A CA 1
ATOM 643 C C . GLY A 1 80 ? -11.247 7.367 12.544 1.00 97.00 80 GLY A C 1
ATOM 644 O O . GLY A 1 80 ? -11.258 6.145 12.425 1.00 97.00 80 GLY A O 1
ATOM 645 N N . GLU A 1 81 ? -12.253 8.020 13.127 1.00 91.75 81 GLU A N 1
ATOM 646 C CA . GLU A 1 81 ? -13.385 7.331 13.773 1.00 91.75 81 GLU A CA 1
ATOM 647 C C . GLU A 1 81 ? -14.247 6.522 12.796 1.00 91.75 81 GLU A C 1
ATOM 649 O O . GLU A 1 81 ? -14.735 5.458 13.164 1.00 91.75 81 GLU A O 1
ATOM 654 N N . ASP A 1 82 ? -14.401 6.995 11.557 1.00 94.31 82 ASP A N 1
ATOM 655 C CA . ASP A 1 82 ? -15.196 6.320 10.532 1.00 94.31 82 ASP A CA 1
ATOM 656 C C . ASP A 1 82 ? -14.334 5.326 9.720 1.00 94.31 82 ASP A C 1
ATOM 658 O O . ASP A 1 82 ? -13.515 5.758 8.895 1.00 94.31 82 ASP A O 1
ATOM 662 N N . PRO A 1 83 ? -14.511 4.000 9.900 1.00 92.44 83 PRO A N 1
ATOM 663 C CA . PRO A 1 83 ? -13.744 2.997 9.167 1.00 92.44 83 PRO A CA 1
ATOM 664 C C . PRO A 1 83 ? -14.019 3.025 7.657 1.00 92.44 83 PRO A C 1
ATOM 666 O O . PRO A 1 83 ? -13.130 2.668 6.884 1.00 92.44 83 PRO A O 1
ATOM 669 N N . ILE A 1 84 ? -15.183 3.520 7.206 1.00 95.38 84 ILE A N 1
ATOM 670 C CA . ILE A 1 84 ? -15.515 3.632 5.776 1.00 95.38 84 ILE A CA 1
ATOM 671 C C . ILE A 1 84 ? -14.525 4.560 5.069 1.00 95.38 84 ILE A C 1
ATOM 673 O O . ILE A 1 84 ? -14.075 4.257 3.961 1.00 95.38 84 ILE A O 1
ATOM 677 N N . LEU A 1 85 ? -14.135 5.663 5.715 1.00 97.00 85 LEU A N 1
ATOM 678 C CA . LEU A 1 85 ? -13.129 6.579 5.173 1.00 97.00 85 LEU A CA 1
ATOM 679 C C . LEU A 1 85 ? -11.748 5.921 5.108 1.00 97.00 85 LEU A C 1
ATOM 681 O O . LEU A 1 85 ? -11.023 6.115 4.131 1.00 97.00 85 LEU A O 1
ATOM 685 N N . GLY A 1 86 ? -11.402 5.104 6.104 1.00 96.94 86 GLY A N 1
ATOM 686 C CA . GLY A 1 86 ? -10.177 4.309 6.091 1.00 96.94 86 GLY A CA 1
ATOM 687 C C . GLY A 1 86 ? -10.154 3.300 4.939 1.00 96.94 86 GLY A C 1
ATOM 688 O O . GLY A 1 86 ? -9.177 3.254 4.189 1.00 96.94 86 GLY A O 1
ATOM 689 N N . TYR A 1 87 ? -11.244 2.555 4.723 1.00 95.31 87 TYR A N 1
ATOM 690 C CA . TYR A 1 87 ? -11.371 1.634 3.588 1.00 95.31 87 TYR A CA 1
ATOM 691 C C . TYR A 1 87 ? -11.267 2.370 2.250 1.00 95.31 87 TYR A C 1
ATOM 693 O O . TYR A 1 87 ? -10.498 1.969 1.373 1.00 95.31 87 TYR A O 1
ATOM 701 N N . ALA A 1 88 ? -11.976 3.490 2.103 1.00 96.50 88 ALA A N 1
ATOM 702 C CA . ALA A 1 88 ? -11.924 4.310 0.897 1.00 96.50 88 ALA A CA 1
ATOM 703 C C . ALA A 1 88 ? -10.513 4.852 0.608 1.00 96.50 88 ALA A C 1
ATOM 705 O O . ALA A 1 88 ? -10.145 4.992 -0.559 1.00 96.50 88 ALA A O 1
ATOM 706 N N . ALA A 1 89 ? -9.709 5.124 1.641 1.00 96.94 89 ALA A N 1
ATOM 707 C CA . ALA A 1 89 ? -8.339 5.603 1.484 1.00 96.94 89 ALA A CA 1
ATOM 708 C C . ALA A 1 89 ? -7.363 4.517 1.002 1.00 96.94 89 ALA A C 1
ATOM 710 O O . ALA A 1 89 ? -6.422 4.838 0.274 1.00 96.94 89 ALA A O 1
ATOM 711 N N . VAL A 1 90 ? -7.570 3.246 1.374 1.00 95.44 90 VAL A N 1
ATOM 712 C CA . VAL A 1 90 ? -6.643 2.154 1.017 1.00 95.44 90 VAL A CA 1
ATOM 713 C C . VAL A 1 90 ? -6.976 1.459 -0.306 1.00 95.44 90 VAL A C 1
ATOM 715 O O . VAL A 1 90 ? -6.060 0.998 -0.983 1.00 95.44 90 VAL A O 1
ATOM 718 N N . ILE A 1 91 ? -8.246 1.413 -0.724 1.00 92.62 91 ILE A N 1
ATOM 719 C CA . ILE A 1 91 ? -8.690 0.703 -1.944 1.00 92.62 91 ILE A CA 1
ATOM 720 C C . ILE A 1 91 ? -8.016 1.177 -3.252 1.00 92.62 91 ILE A C 1
ATOM 722 O O . ILE A 1 91 ? -7.696 0.322 -4.086 1.00 92.62 91 ILE A O 1
ATOM 726 N N . PRO A 1 92 ? -7.800 2.487 -3.500 1.00 93.75 92 PRO A N 1
ATOM 727 C CA . PRO A 1 92 ? -7.340 2.955 -4.806 1.00 93.75 92 PRO A CA 1
ATOM 728 C C . PRO A 1 92 ? -5.996 2.370 -5.247 1.00 93.75 92 PRO A C 1
ATOM 730 O O . PRO A 1 92 ? -5.816 2.131 -6.437 1.00 93.75 92 PRO A O 1
ATOM 733 N N . CYS A 1 93 ? -5.075 2.099 -4.318 1.00 91.00 93 CYS A N 1
ATOM 734 C CA . CYS A 1 93 ? -3.740 1.593 -4.648 1.00 91.00 93 CYS A CA 1
ATOM 735 C C . CYS A 1 93 ? -3.791 0.200 -5.266 1.00 91.00 93 CYS A C 1
ATOM 737 O O . CYS A 1 93 ? -3.283 0.009 -6.369 1.00 91.00 93 CYS A O 1
ATOM 739 N N . GLN A 1 94 ? -4.470 -0.735 -4.592 1.00 85.94 94 GLN A N 1
ATOM 740 C CA . GLN A 1 94 ? -4.711 -2.088 -5.099 1.00 85.94 94 GLN A CA 1
ATOM 741 C C . GLN A 1 94 ? -5.338 -2.035 -6.496 1.00 85.94 94 GLN A C 1
ATOM 743 O O . GLN A 1 94 ? -4.809 -2.592 -7.452 1.00 85.94 94 GLN A O 1
ATOM 748 N N . ARG A 1 95 ? -6.435 -1.278 -6.638 1.00 91.19 95 ARG A N 1
ATOM 749 C CA . ARG A 1 95 ? -7.188 -1.199 -7.898 1.00 91.19 95 ARG A CA 1
ATOM 750 C C . ARG A 1 95 ? -6.389 -0.573 -9.032 1.00 91.19 95 ARG A C 1
ATOM 752 O O . ARG A 1 95 ? -6.535 -0.997 -10.176 1.00 91.19 95 ARG A O 1
ATOM 759 N N . LEU A 1 96 ? -5.563 0.426 -8.728 1.00 92.62 96 LEU A N 1
ATOM 760 C CA . LEU A 1 96 ? -4.682 1.046 -9.708 1.00 92.62 96 LEU A CA 1
ATOM 761 C C . LEU A 1 96 ? -3.639 0.048 -10.213 1.00 92.62 96 LEU A C 1
ATOM 763 O O . LEU A 1 96 ? -3.424 -0.015 -11.420 1.00 92.62 96 LEU A O 1
ATOM 767 N N . TYR A 1 97 ? -3.015 -0.719 -9.316 1.00 89.88 97 TYR A N 1
ATOM 768 C CA . TYR A 1 97 ? -2.015 -1.721 -9.684 1.00 89.88 97 TYR A CA 1
ATOM 769 C C . TYR A 1 97 ? -2.647 -2.851 -10.508 1.00 89.88 97 TYR A C 1
ATOM 771 O O . TYR A 1 97 ? -2.172 -3.108 -11.616 1.00 89.88 97 TYR A O 1
ATOM 779 N N . ASP A 1 98 ? -3.772 -3.417 -10.060 1.00 89.00 98 ASP A N 1
ATOM 780 C CA . ASP A 1 98 ? -4.522 -4.436 -10.812 1.00 89.00 98 ASP A CA 1
ATOM 781 C C . ASP A 1 98 ? -4.829 -3.958 -12.241 1.00 89.00 98 ASP A C 1
ATOM 783 O O . ASP A 1 98 ? -4.541 -4.631 -13.235 1.00 89.00 98 ASP A O 1
ATOM 787 N N . TRP A 1 99 ? -5.394 -2.751 -12.360 1.00 92.94 99 TRP A N 1
ATOM 788 C CA . TRP A 1 99 ? -5.744 -2.170 -13.652 1.00 92.94 99 TRP A CA 1
ATOM 789 C C . TRP A 1 99 ? -4.509 -1.906 -14.520 1.00 92.94 99 TRP A C 1
ATOM 791 O O . TRP A 1 99 ? -4.523 -2.215 -15.717 1.00 92.94 99 TRP A O 1
ATOM 801 N N . LEU A 1 100 ? -3.447 -1.339 -13.942 1.00 92.44 100 LEU A N 1
ATOM 802 C CA . LEU A 1 100 ? -2.225 -0.980 -14.655 1.00 92.44 100 LEU A CA 1
ATOM 803 C C . LEU A 1 100 ? -1.576 -2.219 -15.267 1.00 92.44 100 LEU A C 1
ATOM 805 O O . LEU A 1 100 ? -1.287 -2.231 -16.465 1.00 92.44 100 LEU A O 1
ATOM 809 N N . PHE A 1 101 ? -1.359 -3.260 -14.468 1.00 89.31 101 PHE A N 1
ATOM 810 C CA . PHE A 1 101 ? -0.649 -4.449 -14.921 1.00 89.31 101 PHE A CA 1
ATOM 811 C C . PHE A 1 101 ? -1.487 -5.276 -15.902 1.00 89.31 101 PHE A C 1
ATOM 813 O O . PHE A 1 101 ? -0.958 -5.692 -16.940 1.00 89.31 101 PHE A O 1
ATOM 820 N N . ALA A 1 102 ? -2.796 -5.421 -15.668 1.00 90.38 102 ALA A N 1
ATOM 821 C CA . ALA A 1 102 ? -3.696 -6.055 -16.633 1.00 90.38 102 ALA A CA 1
ATOM 822 C C . ALA A 1 102 ? -3.700 -5.303 -17.978 1.00 90.38 102 ALA A C 1
ATOM 824 O O . ALA A 1 102 ? -3.581 -5.907 -19.048 1.00 90.38 102 ALA A O 1
ATOM 825 N N . THR A 1 103 ? -3.751 -3.968 -17.937 1.00 92.62 103 THR A N 1
ATOM 826 C CA . THR A 1 103 ? -3.703 -3.127 -19.141 1.00 92.62 103 THR A CA 1
ATOM 827 C C . THR A 1 103 ? -2.358 -3.247 -19.856 1.00 92.62 103 THR A C 1
ATOM 829 O O . THR A 1 103 ? -2.323 -3.343 -21.085 1.00 92.62 103 THR A O 1
ATOM 832 N N . LEU A 1 104 ? -1.241 -3.273 -19.125 1.00 91.12 104 LEU A N 1
ATOM 833 C CA . LEU A 1 104 ? 0.095 -3.422 -19.705 1.00 91.12 104 LEU A CA 1
ATOM 834 C C . LEU A 1 104 ? 0.239 -4.741 -20.471 1.00 91.12 104 LEU A C 1
ATOM 836 O O . LEU A 1 104 ? 0.731 -4.710 -21.601 1.00 91.12 104 LEU A O 1
ATOM 840 N N . LYS A 1 105 ? -0.234 -5.866 -19.913 1.00 86.94 105 LYS A N 1
ATOM 841 C CA . LYS A 1 105 ? -0.181 -7.177 -20.588 1.00 86.94 105 LYS A CA 1
ATOM 842 C C . LYS A 1 105 ? -0.954 -7.194 -21.910 1.00 86.94 105 LYS A C 1
ATOM 844 O O . LYS A 1 105 ? -0.513 -7.838 -22.858 1.00 86.94 105 LYS A O 1
ATOM 849 N N . VAL A 1 106 ? -2.085 -6.490 -21.989 1.00 91.44 106 VAL A N 1
ATOM 850 C CA . VAL A 1 106 ? -2.931 -6.470 -23.197 1.00 91.44 106 VAL A CA 1
ATOM 851 C C . VAL A 1 106 ? -2.453 -5.443 -24.228 1.00 91.44 106 VAL A C 1
ATOM 853 O O . VAL A 1 106 ? -2.567 -5.671 -25.430 1.00 91.44 106 VAL A O 1
ATOM 856 N N . THR A 1 107 ? -1.920 -4.303 -23.786 1.00 94.12 107 THR A N 1
ATOM 857 C CA . THR A 1 107 ? -1.639 -3.160 -24.676 1.00 94.12 107 THR A CA 1
ATOM 858 C C . THR A 1 107 ? -0.191 -3.057 -25.141 1.00 94.12 107 THR A C 1
ATOM 860 O O . THR A 1 107 ? 0.092 -2.310 -26.081 1.00 94.12 107 THR A O 1
ATOM 863 N N . ARG A 1 108 ? 0.750 -3.766 -24.504 1.00 90.69 108 ARG A N 1
ATOM 864 C CA . ARG A 1 108 ? 2.186 -3.649 -24.791 1.00 90.69 108 ARG A CA 1
ATOM 865 C C . ARG A 1 108 ? 2.816 -5.006 -25.074 1.00 90.69 108 ARG A C 1
ATOM 867 O O . ARG A 1 108 ? 2.559 -5.989 -24.392 1.00 90.69 108 ARG A O 1
ATOM 874 N N . HIS A 1 109 ? 3.731 -5.037 -26.042 1.00 91.50 109 HIS A N 1
ATOM 875 C CA . HIS A 1 109 ? 4.646 -6.164 -26.175 1.00 91.50 109 HIS A CA 1
ATOM 876 C C . HIS A 1 109 ? 5.696 -6.101 -25.057 1.00 91.50 109 HIS A C 1
ATOM 878 O O . HIS A 1 109 ? 6.417 -5.108 -24.946 1.00 91.50 109 HIS A O 1
ATOM 884 N N . ILE A 1 110 ? 5.790 -7.159 -24.249 1.00 89.06 110 ILE A N 1
ATOM 885 C CA . ILE A 1 110 ? 6.775 -7.298 -23.170 1.00 89.06 110 ILE A CA 1
ATOM 886 C C . ILE A 1 110 ? 7.824 -8.325 -23.622 1.00 89.06 110 ILE A C 1
ATOM 888 O O . ILE A 1 110 ? 7.530 -9.523 -23.642 1.00 89.06 110 ILE A O 1
ATOM 892 N N . PRO A 1 111 ? 9.042 -7.891 -23.997 1.00 90.50 111 PRO A N 1
ATOM 893 C CA . PRO A 1 111 ? 10.090 -8.808 -24.427 1.00 90.50 111 PRO A CA 1
ATOM 894 C C . PRO A 1 111 ? 10.480 -9.781 -23.317 1.00 90.50 111 PRO A C 1
ATOM 896 O O . PRO A 1 111 ? 10.513 -9.418 -22.140 1.00 90.50 111 PRO A O 1
ATOM 899 N N . ALA A 1 112 ? 10.881 -10.997 -23.691 1.00 88.69 112 ALA A N 1
ATOM 900 C CA . ALA A 1 112 ? 11.368 -11.977 -22.723 1.00 88.69 112 ALA A CA 1
ATOM 901 C C . ALA A 1 112 ? 12.631 -11.526 -21.975 1.00 88.69 112 ALA A C 1
ATOM 903 O O . ALA A 1 112 ? 12.857 -11.960 -20.853 1.00 88.69 112 ALA A O 1
ATOM 904 N N . SER A 1 113 ? 13.414 -10.631 -22.578 1.00 93.81 113 SER A N 1
ATOM 905 C CA . SER A 1 113 ? 14.602 -10.016 -21.985 1.00 93.81 113 SER A CA 1
ATOM 906 C C . SER A 1 113 ? 14.300 -8.844 -21.044 1.00 93.81 113 SER A C 1
ATOM 908 O O . SER A 1 113 ? 15.236 -8.252 -20.510 1.00 93.81 113 SER A O 1
ATOM 910 N N . ASN A 1 114 ? 13.030 -8.462 -20.848 1.00 87.75 114 ASN A N 1
ATOM 911 C CA . ASN A 1 114 ? 12.688 -7.342 -19.977 1.00 87.75 114 ASN A CA 1
ATOM 912 C C . ASN A 1 114 ? 13.021 -7.687 -18.508 1.00 87.75 114 ASN A C 1
ATOM 914 O O . ASN A 1 114 ? 12.442 -8.634 -17.969 1.00 87.75 114 ASN A O 1
ATOM 918 N N . PRO A 1 115 ? 13.892 -6.912 -17.831 1.00 85.75 115 PRO A N 1
ATOM 919 C CA . PRO A 1 115 ? 14.318 -7.200 -16.460 1.00 85.75 115 PRO A CA 1
ATOM 920 C C . PRO A 1 115 ? 13.186 -7.101 -15.423 1.00 85.75 115 PRO A C 1
ATOM 922 O O . PRO A 1 115 ? 13.348 -7.578 -14.305 1.00 85.75 115 PRO A O 1
ATOM 925 N N . TYR A 1 116 ? 12.044 -6.504 -15.778 1.00 84.12 116 TYR A N 1
ATOM 926 C CA . TYR A 1 116 ? 10.872 -6.348 -14.909 1.00 84.12 116 TYR A CA 1
ATOM 927 C C . TYR A 1 116 ? 9.732 -7.303 -15.258 1.00 84.12 116 TYR A C 1
ATOM 929 O O . TYR A 1 116 ? 8.643 -7.187 -14.701 1.00 84.12 116 TYR A O 1
ATOM 937 N N . ARG A 1 117 ? 9.958 -8.250 -16.177 1.00 84.31 117 ARG A N 1
ATOM 938 C CA . ARG A 1 117 ? 8.916 -9.172 -16.637 1.00 84.31 117 ARG A CA 1
ATOM 939 C C . ARG A 1 117 ? 8.283 -9.956 -15.489 1.00 84.31 117 ARG A C 1
ATOM 941 O O . ARG A 1 117 ? 7.066 -10.001 -15.417 1.00 84.31 117 ARG A O 1
ATOM 948 N N . THR A 1 118 ? 9.088 -10.482 -14.564 1.00 81.38 118 THR A N 1
ATOM 949 C CA . THR A 1 118 ? 8.592 -11.221 -13.391 1.00 81.38 118 THR A CA 1
ATOM 950 C C . THR A 1 118 ? 7.636 -10.387 -12.542 1.00 81.38 118 THR A C 1
ATOM 952 O O . THR A 1 118 ? 6.600 -10.885 -12.126 1.00 81.38 118 THR A O 1
ATOM 955 N N . VAL A 1 119 ? 7.959 -9.109 -12.328 1.00 77.75 119 VAL A N 1
ATOM 956 C CA . VAL A 1 119 ? 7.103 -8.181 -11.577 1.00 77.75 119 VAL A CA 1
ATOM 957 C C . VAL A 1 119 ? 5.796 -7.959 -12.335 1.00 77.75 119 VAL A C 1
ATOM 959 O O . VAL A 1 119 ? 4.723 -8.119 -11.772 1.00 77.75 119 VAL A O 1
ATOM 962 N N . ILE A 1 120 ? 5.866 -7.673 -13.637 1.00 80.81 120 ILE A N 1
ATOM 963 C CA . ILE A 1 120 ? 4.665 -7.481 -14.464 1.00 80.81 120 ILE A CA 1
ATOM 964 C C . ILE A 1 120 ? 3.780 -8.735 -14.481 1.00 80.81 120 ILE A C 1
ATOM 966 O O . ILE A 1 120 ? 2.556 -8.627 -14.493 1.00 80.81 120 ILE A O 1
ATOM 970 N N . ASP A 1 121 ? 4.389 -9.920 -14.474 1.00 79.06 121 ASP A N 1
ATOM 971 C CA . ASP A 1 121 ? 3.664 -11.183 -14.444 1.00 79.06 121 ASP A CA 1
ATOM 972 C C . ASP A 1 121 ? 3.016 -11.461 -13.080 1.00 79.06 121 ASP A C 1
ATOM 974 O O . ASP A 1 121 ? 1.952 -12.071 -13.065 1.00 79.06 121 ASP A O 1
ATOM 978 N N . GLN A 1 122 ? 3.609 -10.996 -11.974 1.00 75.00 122 GLN A N 1
ATOM 979 C CA . GLN A 1 122 ? 3.092 -11.165 -10.610 1.00 75.00 122 GLN A CA 1
ATOM 980 C C . GLN A 1 122 ? 1.832 -10.329 -10.328 1.00 75.00 122 GLN A C 1
ATOM 982 O O . GLN A 1 122 ? 0.965 -10.788 -9.590 1.00 75.00 122 GLN A O 1
ATOM 987 N N . TYR A 1 123 ? 1.726 -9.125 -10.896 1.00 69.44 123 TYR A N 1
ATOM 988 C CA . TYR A 1 123 ? 0.624 -8.191 -10.614 1.00 69.44 123 TYR A CA 1
ATOM 989 C C . TYR A 1 123 ? -0.552 -8.240 -11.610 1.00 69.44 123 TYR A C 1
ATOM 991 O O . TYR A 1 123 ? -1.503 -7.479 -11.451 1.00 69.44 123 TYR A O 1
ATOM 999 N N . ALA A 1 124 ? -0.502 -9.078 -12.650 1.00 59.16 124 ALA A N 1
ATOM 1000 C CA . ALA A 1 124 ? -1.576 -9.208 -13.647 1.00 59.16 124 ALA A CA 1
ATOM 1001 C C . ALA A 1 124 ? -2.069 -10.638 -13.794 1.00 59.16 124 ALA A C 1
ATOM 1003 O O . ALA A 1 124 ? -3.286 -10.813 -13.996 1.00 59.16 124 ALA A O 1
#

Sequence (124 aa):
FKYFLEQDNLYLSKYARAFAILGAKADRADEFEWMVNQSLNYLHEHGPGANRGLDEHSFEEAAAPVTVAYTSFIMQAAWGEDPILGYAAVIPCQRLYDWLFATLKVTRHIPASNPYRTVIDQYA